Protein AF-A0A7R8VYL9-F1 (afdb_monomer_lite)

Foldseek 3Di:
DFPPDDQQRVPPDPVVSVVLLQDQPRDGDDPDDPPLVSVLVVQCSHSDPVSRDDPVRVVPRPPDDVVVVPDPDDPPPDDDDD

InterPro domains:
  IPR000719 Protein kinase domain [PS50011] (1-64)
  IPR011009 Protein kinase-like domain superfamily [SSF56112] (1-66)

Structure (mmCIF, N/CA/C/O backbone):
data_AF-A0A7R8VYL9-F1
#
_entry.id   AF-A0A7R8VYL9-F1
#
loop_
_atom_site.group_PDB
_atom_site.id
_atom_site.type_symbol
_atom_site.label_atom_id
_atom_site.label_alt_id
_atom_site.label_comp_id
_atom_site.label_asym_id
_atom_site.label_entity_id
_atom_site.label_seq_id
_atom_site.pdbx_PDB_ins_code
_atom_site.Cartn_x
_atom_site.Cartn_y
_atom_site.Cartn_z
_atom_site.occupancy
_atom_site.B_iso_or_equiv
_atom_site.auth_seq_id
_atom_site.auth_comp_id
_atom_site.auth_asym_id
_atom_site.auth_atom_id
_atom_site.pdbx_PDB_model_num
ATOM 1 N N . MET A 1 1 ? -8.247 -8.061 -12.468 1.00 70.00 1 MET A N 1
ATOM 2 C CA . MET A 1 1 ? -7.116 -7.846 -11.527 1.00 70.00 1 MET A CA 1
ATOM 3 C C . MET A 1 1 ? -6.895 -9.087 -10.667 1.00 70.00 1 MET A C 1
ATOM 5 O O . MET A 1 1 ? -7.835 -9.854 -10.509 1.0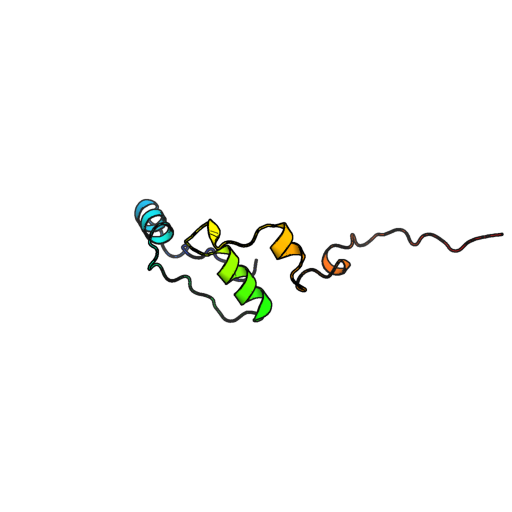0 70.00 1 MET A O 1
ATOM 9 N N . ILE A 1 2 ? -5.686 -9.241 -10.103 1.00 83.75 2 ILE A N 1
ATOM 10 C CA . ILE A 1 2 ? -5.106 -10.476 -9.522 1.00 83.75 2 ILE A CA 1
ATOM 11 C C . ILE A 1 2 ? -6.074 -11.291 -8.643 1.00 83.75 2 ILE A C 1
ATOM 13 O O . ILE A 1 2 ? -6.195 -12.490 -8.851 1.00 83.75 2 ILE A O 1
ATOM 17 N N . TYR A 1 3 ? -6.788 -10.662 -7.700 1.00 88.62 3 TYR A N 1
ATOM 18 C CA . TYR A 1 3 ? -7.654 -11.373 -6.739 1.00 88.62 3 TYR A CA 1
ATOM 19 C C . TYR A 1 3 ? -9.160 -11.119 -6.914 1.00 88.62 3 TYR A C 1
ATOM 21 O O . TYR A 1 3 ? -9.953 -11.567 -6.091 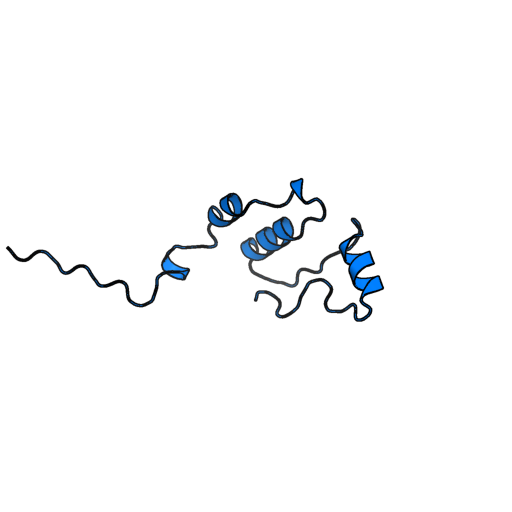1.00 88.62 3 TYR A O 1
ATOM 29 N N . GLY A 1 4 ? -9.573 -10.339 -7.919 1.00 89.69 4 GLY A N 1
ATOM 30 C CA . GLY A 1 4 ? -10.988 -9.988 -8.147 1.00 89.69 4 GLY A CA 1
ATOM 31 C C . GLY A 1 4 ? -11.670 -9.157 -7.043 1.00 89.69 4 GLY A C 1
ATOM 32 O O . GLY A 1 4 ? -12.843 -8.823 -7.174 1.00 89.69 4 GLY A O 1
ATOM 33 N N . ARG A 1 5 ? -10.954 -8.804 -5.967 1.00 90.94 5 ARG A N 1
ATOM 34 C CA . ARG A 1 5 ? -11.442 -8.008 -4.832 1.00 90.94 5 ARG A CA 1
ATOM 35 C C . ARG A 1 5 ? -10.346 -7.109 -4.269 1.00 90.94 5 ARG A C 1
ATOM 37 O O . ARG A 1 5 ? -9.162 -7.416 -4.418 1.00 90.94 5 ARG A O 1
ATOM 44 N N . THR A 1 6 ? -10.731 -6.031 -3.591 1.00 92.62 6 THR A N 1
ATOM 45 C CA . THR A 1 6 ? -9.777 -5.170 -2.868 1.00 92.62 6 THR A CA 1
ATOM 46 C C . THR A 1 6 ? -9.435 -5.746 -1.483 1.00 92.62 6 THR A C 1
ATOM 48 O O . THR A 1 6 ? -10.249 -6.487 -0.918 1.00 92.62 6 THR A O 1
ATOM 51 N N . PRO A 1 7 ? -8.265 -5.409 -0.898 1.00 93.06 7 PRO A N 1
ATOM 52 C CA . PRO A 1 7 ? -7.807 -5.955 0.389 1.00 93.06 7 PRO A CA 1
ATOM 53 C C . PRO A 1 7 ? -8.840 -5.888 1.526 1.00 93.06 7 PRO A C 1
ATOM 55 O O . PRO A 1 7 ? -9.053 -6.862 2.247 1.00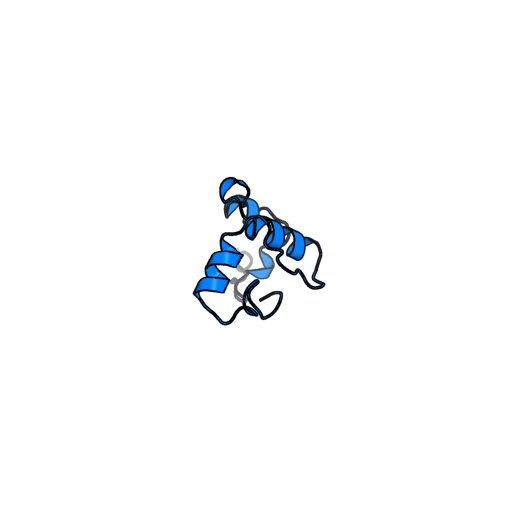 93.06 7 PRO A O 1
ATOM 58 N N . PHE A 1 8 ? -9.556 -4.766 1.635 1.00 94.69 8 PHE A N 1
ATOM 59 C CA . PHE A 1 8 ? -10.529 -4.503 2.703 1.00 94.69 8 PHE A CA 1
ATOM 60 C C . PHE A 1 8 ? -11.989 -4.565 2.223 1.00 94.69 8 PHE A C 1
ATOM 62 O O . PHE A 1 8 ? -12.882 -4.000 2.855 1.00 94.69 8 PHE A O 1
ATOM 69 N N . GLN A 1 9 ? -12.266 -5.246 1.104 1.00 93.62 9 GLN A N 1
ATOM 70 C CA . GLN A 1 9 ? -13.621 -5.335 0.537 1.00 93.62 9 GLN A CA 1
ATOM 71 C C . GLN A 1 9 ? -14.634 -5.990 1.488 1.00 93.62 9 GLN A C 1
ATOM 73 O O . GLN A 1 9 ? -15.819 -5.670 1.444 1.00 93.62 9 GLN A O 1
ATOM 78 N N . HIS A 1 10 ? -14.170 -6.893 2.355 1.00 94.06 10 HIS A N 1
ATOM 79 C CA . HIS A 1 10 ? -15.001 -7.591 3.336 1.00 94.06 10 HIS A CA 1
ATOM 80 C C . HIS A 1 10 ? -15.549 -6.660 4.436 1.00 94.06 10 HIS A C 1
ATOM 82 O O . HIS A 1 10 ? -16.571 -6.971 5.047 1.00 94.06 10 HIS A O 1
ATOM 88 N N . ILE A 1 11 ? -14.923 -5.498 4.660 1.00 95.25 11 ILE A N 1
ATOM 89 C CA . ILE A 1 11 ? -15.375 -4.503 5.635 1.00 95.25 11 ILE A CA 1
ATOM 90 C C . ILE A 1 11 ? -16.416 -3.599 4.970 1.00 95.25 11 ILE A C 1
ATOM 92 O O . ILE A 1 11 ? -16.100 -2.777 4.108 1.00 95.25 11 ILE A O 1
ATOM 96 N N . ARG A 1 12 ? -17.685 -3.745 5.361 1.00 95.44 12 ARG A N 1
ATOM 97 C CA . ARG A 1 12 ? -18.791 -2.968 4.772 1.00 95.44 12 ARG A CA 1
ATOM 98 C C . ARG A 1 12 ? -18.877 -1.542 5.315 1.00 95.44 12 ARG A C 1
ATOM 100 O O . ARG A 1 12 ? -19.190 -0.625 4.566 1.00 95.44 12 ARG A O 1
ATOM 107 N N . GLN A 1 13 ? -18.584 -1.357 6.600 1.00 97.50 13 GLN A N 1
ATOM 108 C CA . GLN A 1 13 ? -18.688 -0.064 7.275 1.00 97.50 13 GLN A CA 1
ATOM 109 C C . GLN A 1 13 ? -17.506 0.850 6.892 1.00 97.50 13 GLN A C 1
ATOM 111 O O . GLN A 1 13 ? -16.358 0.461 7.118 1.00 97.50 13 GLN A O 1
ATOM 116 N N . PRO A 1 14 ? -17.742 2.062 6.348 1.00 95.88 14 PRO A N 1
ATOM 117 C CA . PRO A 1 14 ? -16.666 2.945 5.887 1.00 95.88 14 PRO A CA 1
ATOM 118 C C . PRO A 1 14 ? -15.671 3.332 6.984 1.00 95.88 14 PRO A C 1
ATOM 120 O O . PRO A 1 14 ? -14.468 3.267 6.761 1.00 95.88 14 PRO A O 1
ATOM 123 N N . TYR A 1 15 ? -16.161 3.663 8.181 1.00 96.88 15 TYR A N 1
ATOM 124 C CA . TYR A 1 15 ? -15.305 4.027 9.311 1.00 96.88 15 TYR A CA 1
ATOM 125 C C . TYR A 1 15 ? -14.387 2.871 9.735 1.00 96.88 15 TYR A C 1
ATOM 127 O O . TYR A 1 15 ? -13.175 3.046 9.819 1.00 96.88 15 TYR A O 1
ATOM 135 N N . ALA A 1 16 ? -14.941 1.664 9.895 1.00 95.69 16 ALA A N 1
ATOM 136 C CA . ALA A 1 16 ? -14.158 0.470 10.213 1.00 95.69 16 ALA A CA 1
ATOM 137 C C . ALA A 1 16 ? -13.138 0.131 9.112 1.00 95.69 16 ALA A C 1
ATOM 139 O O . ALA A 1 16 ? -12.048 -0.357 9.397 1.00 95.69 16 ALA A O 1
ATOM 140 N N . LYS A 1 17 ? -13.469 0.417 7.845 1.00 96.44 17 LYS A N 1
ATOM 141 C CA . LYS A 1 17 ? -12.562 0.212 6.711 1.00 96.44 17 LYS A CA 1
ATOM 142 C C . LYS A 1 17 ? -11.381 1.175 6.760 1.00 96.44 17 LYS A C 1
ATOM 144 O O . LYS A 1 17 ? -10.256 0.734 6.567 1.00 96.44 17 LYS A O 1
ATOM 149 N N . VAL A 1 18 ? -11.627 2.459 7.034 1.00 95.94 18 VAL A N 1
ATOM 150 C CA . VAL A 1 18 ? -10.553 3.447 7.215 1.00 95.94 18 VAL A CA 1
ATOM 151 C C . VAL A 1 18 ? -9.678 3.051 8.396 1.00 95.94 18 VAL A C 1
ATOM 153 O O . VAL A 1 18 ? -8.470 2.976 8.220 1.00 95.94 18 VAL A O 1
ATOM 156 N N . ALA A 1 19 ? -10.281 2.702 9.537 1.00 95.69 19 ALA A N 1
ATOM 157 C CA . ALA A 1 19 ? -9.549 2.258 10.719 1.00 95.69 19 ALA A CA 1
ATOM 158 C C . ALA A 1 19 ? -8.623 1.070 10.408 1.00 95.69 19 ALA A C 1
ATOM 160 O O . ALA A 1 19 ? -7.448 1.113 10.756 1.00 95.69 19 ALA A O 1
ATOM 161 N N . ALA A 1 20 ? -9.120 0.065 9.678 1.00 95.00 20 ALA A N 1
ATOM 162 C CA . ALA A 1 20 ? -8.315 -1.074 9.246 1.00 95.00 20 ALA A CA 1
ATOM 163 C C . ALA A 1 20 ? -7.207 -0.680 8.253 1.00 95.00 20 ALA A C 1
ATOM 165 O O . ALA A 1 20 ? -6.095 -1.165 8.378 1.00 95.00 20 ALA A O 1
ATOM 166 N N . ILE A 1 21 ? -7.469 0.216 7.295 1.00 94.44 21 ILE A N 1
ATOM 167 C CA . ILE A 1 21 ? -6.445 0.697 6.346 1.00 94.44 21 ILE A CA 1
ATOM 168 C C . ILE A 1 21 ? -5.330 1.466 7.072 1.00 94.44 21 ILE A C 1
ATOM 170 O O . ILE A 1 21 ? -4.167 1.383 6.678 1.00 94.44 21 ILE A O 1
ATOM 174 N N . THR A 1 22 ? -5.680 2.235 8.105 1.00 94.56 22 THR A N 1
ATOM 175 C CA . THR A 1 22 ? -4.741 3.064 8.871 1.00 94.56 22 THR A CA 1
ATOM 176 C C . THR A 1 22 ? -4.054 2.325 10.023 1.00 94.56 22 THR A C 1
ATOM 178 O O . THR A 1 22 ? -3.189 2.909 10.671 1.00 94.56 22 THR A O 1
ATOM 181 N N . ASP A 1 23 ? -4.413 1.068 10.290 1.00 94.00 23 ASP A N 1
ATOM 182 C CA . ASP A 1 23 ? -3.788 0.262 11.337 1.00 94.00 23 ASP A CA 1
ATOM 183 C C . ASP A 1 23 ? -2.537 -0.458 10.792 1.00 94.00 23 ASP A C 1
ATOM 185 O O . ASP A 1 23 ? -2.659 -1.270 9.864 1.00 94.00 23 ASP A O 1
ATOM 189 N N . PRO A 1 24 ? -1.338 -0.225 11.362 1.00 90.94 24 PRO A N 1
ATOM 190 C CA . PRO A 1 24 ? -0.118 -0.928 10.963 1.00 90.94 24 PRO A CA 1
ATOM 191 C C . PRO A 1 24 ? -0.170 -2.442 11.220 1.00 90.94 24 PRO A C 1
ATOM 193 O O . PRO A 1 24 ? 0.596 -3.180 10.602 1.00 90.94 24 PRO A O 1
ATOM 196 N N . ASN A 1 25 ? -1.050 -2.911 12.111 1.00 89.81 25 ASN A N 1
ATOM 197 C CA . ASN A 1 25 ? -1.222 -4.334 12.417 1.00 89.81 25 ASN A CA 1
ATOM 198 C C . ASN A 1 25 ? -2.271 -5.013 11.530 1.00 89.81 25 ASN A C 1
ATOM 200 O O . ASN A 1 25 ? -2.485 -6.225 11.642 1.00 89.81 25 ASN A O 1
ATOM 204 N N . SER A 1 26 ? -2.925 -4.258 10.645 1.00 89.38 26 SER A N 1
ATOM 205 C CA . SER A 1 26 ? -3.909 -4.819 9.733 1.00 89.38 26 SER A CA 1
ATOM 206 C C . SER A 1 26 ? -3.257 -5.821 8.780 1.00 89.38 26 SER A C 1
ATOM 208 O O . SER A 1 26 ? -2.290 -5.534 8.072 1.00 89.38 26 SER A O 1
ATOM 210 N N . GLN A 1 27 ? -3.790 -7.041 8.758 1.00 86.88 27 GLN A N 1
ATOM 211 C CA . GLN A 1 27 ? -3.276 -8.086 7.882 1.00 86.88 27 GLN A CA 1
ATOM 212 C C . GLN A 1 27 ? -4.056 -8.132 6.572 1.00 86.88 27 GLN A C 1
ATOM 214 O O . GLN A 1 27 ? -5.241 -8.469 6.533 1.00 86.88 27 GLN A O 1
ATOM 219 N N . VAL A 1 28 ? -3.363 -7.834 5.473 1.00 92.12 28 VAL A N 1
ATOM 220 C CA . VAL A 1 28 ? -3.879 -8.060 4.121 1.00 92.12 28 VAL A CA 1
ATOM 221 C C . VAL A 1 28 ? -3.734 -9.539 3.768 1.00 92.12 28 VAL A C 1
ATOM 223 O O . VAL A 1 28 ? -2.654 -10.115 3.872 1.00 92.12 28 VAL A O 1
ATOM 226 N N . GLN A 1 29 ? -4.824 -10.156 3.314 1.00 91.12 29 GLN A N 1
ATOM 227 C CA . GLN A 1 29 ? -4.804 -11.533 2.824 1.00 91.12 29 GLN A CA 1
ATOM 228 C C . GLN A 1 29 ? -4.312 -11.579 1.376 1.00 91.12 29 GLN A C 1
ATOM 230 O O . GLN A 1 29 ? -4.866 -10.902 0.509 1.00 91.12 29 GLN A O 1
ATOM 235 N N . TYR A 1 30 ? -3.337 -12.447 1.110 1.00 91.88 30 TYR A N 1
ATOM 236 C CA . TYR A 1 30 ? -2.806 -12.719 -0.225 1.00 91.88 30 TYR A CA 1
ATOM 237 C C . TYR A 1 30 ? -3.099 -14.177 -0.602 1.00 91.88 30 TYR A C 1
ATOM 239 O O . TYR A 1 30 ? -2.336 -15.067 -0.224 1.00 91.88 30 TYR A O 1
ATOM 247 N N . PRO A 1 31 ? -4.221 -14.453 -1.292 1.00 89.88 31 PRO A N 1
ATOM 248 C CA . PRO A 1 31 ? -4.507 -15.780 -1.826 1.00 89.88 31 PRO A CA 1
ATOM 249 C C . PRO A 1 31 ? -3.394 -16.283 -2.765 1.00 89.88 31 PRO A C 1
ATOM 251 O O . PRO A 1 31 ? -2.602 -15.476 -3.257 1.00 89.88 31 PRO A O 1
ATOM 254 N N . PRO A 1 32 ? -3.343 -17.593 -3.066 1.00 89.75 32 PRO A N 1
ATOM 255 C CA . PRO A 1 32 ? -2.360 -18.149 -3.991 1.00 89.75 32 PRO A CA 1
ATOM 256 C C . PRO A 1 32 ? -2.379 -17.439 -5.353 1.00 89.75 32 PRO A C 1
ATOM 258 O O . PRO A 1 32 ? -3.404 -17.391 -6.030 1.00 89.75 32 PRO A O 1
ATOM 261 N N . ALA A 1 33 ? -1.231 -16.895 -5.745 1.00 87.56 33 ALA A N 1
ATOM 262 C CA . ALA A 1 33 ? -0.967 -16.252 -7.029 1.00 87.56 33 ALA A CA 1
ATOM 263 C C . ALA A 1 33 ? 0.520 -16.459 -7.389 1.00 87.56 33 ALA A C 1
ATOM 265 O O . ALA A 1 33 ? 1.296 -16.909 -6.537 1.00 87.56 33 ALA A O 1
ATOM 266 N N . PRO A 1 34 ? 0.950 -16.172 -8.634 1.00 89.50 34 PRO A N 1
ATOM 267 C CA . PRO A 1 34 ? 2.360 -16.246 -9.002 1.00 89.50 34 PRO A CA 1
ATOM 268 C C . PRO A 1 34 ? 3.233 -15.450 -8.025 1.00 89.50 34 PRO A C 1
ATOM 270 O O . PRO A 1 34 ? 2.962 -14.282 -7.758 1.00 89.50 34 PRO A O 1
ATOM 273 N N . ARG A 1 35 ? 4.299 -16.073 -7.506 1.00 87.31 35 ARG A N 1
ATOM 274 C CA . ARG A 1 35 ? 5.131 -15.508 -6.422 1.00 87.31 35 ARG A CA 1
ATOM 275 C C . ARG A 1 35 ? 5.600 -14.082 -6.700 1.00 87.31 35 ARG A C 1
ATOM 277 O O . ARG A 1 35 ? 5.563 -13.237 -5.814 1.00 87.31 35 ARG A O 1
ATOM 284 N N . LEU A 1 36 ? 6.011 -13.814 -7.938 1.00 87.56 36 LEU A N 1
ATOM 285 C CA . LEU A 1 36 ? 6.486 -12.498 -8.352 1.00 87.56 36 LEU A CA 1
ATOM 286 C C . LEU A 1 36 ? 5.385 -11.430 -8.242 1.00 87.56 36 LEU A C 1
ATOM 288 O O . LEU A 1 36 ? 5.623 -10.361 -7.689 1.00 87.56 36 LEU A O 1
ATOM 292 N N . LEU A 1 37 ? 4.162 -11.753 -8.674 1.00 88.75 37 LEU A N 1
ATOM 293 C CA . LEU A 1 37 ? 2.997 -10.883 -8.509 1.00 88.75 37 LEU A CA 1
ATOM 294 C C . LEU A 1 37 ? 2.669 -10.651 -7.041 1.00 88.75 37 LEU A C 1
ATOM 296 O O . LEU A 1 37 ? 2.433 -9.516 -6.635 1.00 88.75 37 LEU A O 1
ATOM 300 N N . THR A 1 38 ? 2.663 -11.711 -6.235 1.00 90.56 38 THR A N 1
ATOM 301 C CA . THR A 1 38 ? 2.391 -11.595 -4.802 1.00 90.56 38 THR A CA 1
ATOM 302 C C . THR A 1 38 ? 3.394 -10.662 -4.127 1.00 90.56 38 THR A C 1
ATOM 304 O O . THR A 1 38 ? 2.971 -9.777 -3.387 1.00 90.56 38 THR A O 1
ATOM 307 N N . ASN A 1 39 ? 4.685 -10.784 -4.445 1.00 91.06 39 ASN A N 1
ATOM 308 C CA . ASN A 1 39 ? 5.738 -9.928 -3.895 1.00 91.06 39 ASN A CA 1
ATOM 309 C C . ASN A 1 39 ? 5.556 -8.454 -4.290 1.00 91.06 39 ASN A C 1
ATOM 311 O O . ASN A 1 39 ? 5.682 -7.575 -3.440 1.00 91.06 39 ASN A O 1
ATOM 315 N N . VAL A 1 40 ? 5.217 -8.181 -5.556 1.00 92.25 40 VAL A N 1
ATOM 316 C CA . VAL A 1 40 ? 4.945 -6.816 -6.040 1.00 92.25 40 VAL A CA 1
ATOM 317 C C . VAL A 1 40 ? 3.723 -6.216 -5.346 1.00 92.25 40 VAL A C 1
ATOM 319 O O . VAL A 1 40 ? 3.752 -5.074 -4.899 1.00 92.25 40 VAL A O 1
ATOM 322 N N . VAL A 1 41 ? 2.632 -6.973 -5.214 1.00 92.38 41 VAL A N 1
ATOM 323 C CA . VAL A 1 41 ? 1.434 -6.466 -4.529 1.00 92.38 41 VAL A CA 1
ATOM 324 C C . VAL A 1 41 ? 1.724 -6.222 -3.046 1.00 92.38 41 VAL A C 1
ATOM 326 O O . VAL A 1 41 ? 1.285 -5.210 -2.505 1.00 92.38 41 VAL A O 1
ATOM 329 N N . GLN A 1 42 ? 2.478 -7.110 -2.395 1.00 92.25 42 GLN A N 1
ATOM 330 C CA . GLN A 1 42 ? 2.873 -6.952 -0.995 1.00 92.25 42 GLN A CA 1
ATOM 331 C C . GLN A 1 42 ? 3.701 -5.685 -0.763 1.00 92.25 42 GLN A C 1
ATOM 333 O O . GLN A 1 42 ? 3.427 -4.958 0.192 1.00 92.25 42 GLN A O 1
ATOM 338 N N . SER A 1 43 ? 4.668 -5.380 -1.634 1.00 92.62 43 SER A N 1
ATOM 339 C CA . SER A 1 43 ? 5.472 -4.159 -1.512 1.00 92.62 43 SER A CA 1
ATOM 340 C C . SER A 1 43 ? 4.652 -2.893 -1.789 1.00 92.62 43 SER A C 1
ATOM 342 O O . SER A 1 43 ? 4.786 -1.902 -1.071 1.00 92.62 43 SER A O 1
ATOM 344 N N . CYS A 1 44 ? 3.731 -2.930 -2.757 1.00 93.81 44 CYS A N 1
ATOM 345 C CA . CYS A 1 44 ? 2.823 -1.815 -3.050 1.00 93.81 44 CYS A CA 1
ATOM 346 C C . CYS A 1 44 ? 1.834 -1.511 -1.914 1.00 93.81 44 CYS A C 1
ATOM 348 O O . CYS A 1 44 ? 1.473 -0.352 -1.705 1.00 93.81 44 CYS A O 1
ATOM 350 N N . LEU A 1 45 ? 1.379 -2.536 -1.188 1.00 93.69 45 LEU A N 1
ATOM 351 C CA . LEU A 1 45 ? 0.425 -2.404 -0.082 1.00 93.69 45 LEU A CA 1
ATOM 352 C C . LEU A 1 45 ? 1.100 -2.183 1.280 1.00 93.69 45 LEU A C 1
ATOM 354 O O . LEU A 1 45 ? 0.433 -2.270 2.311 1.00 93.69 45 LEU A O 1
ATOM 358 N N . ALA A 1 46 ? 2.400 -1.870 1.306 1.00 92.69 46 ALA A N 1
ATOM 359 C CA . ALA A 1 46 ? 3.097 -1.532 2.539 1.00 92.69 46 ALA A CA 1
ATOM 360 C C . ALA A 1 46 ? 2.415 -0.354 3.259 1.00 92.69 46 ALA A C 1
ATOM 362 O O . ALA A 1 46 ? 2.079 0.669 2.649 1.00 92.69 46 ALA A O 1
ATOM 363 N N . PHE A 1 47 ? 2.224 -0.494 4.575 1.00 91.62 47 PHE A N 1
ATOM 364 C CA . PHE A 1 47 ? 1.597 0.537 5.403 1.00 91.62 47 PHE A CA 1
ATOM 365 C C . PHE A 1 47 ? 2.374 1.857 5.340 1.00 91.62 47 PHE A C 1
ATOM 367 O O . PHE A 1 47 ? 1.807 2.903 5.032 1.00 91.62 47 PHE A O 1
ATOM 374 N N . ASP A 1 48 ? 3.688 1.778 5.554 1.00 92.25 48 ASP A N 1
ATOM 375 C CA . ASP A 1 48 ? 4.599 2.914 5.472 1.00 92.25 48 ASP A CA 1
ATOM 376 C C . ASP A 1 48 ? 4.774 3.364 4.008 1.00 92.25 48 ASP A C 1
ATOM 378 O O . ASP A 1 48 ? 5.320 2.602 3.201 1.00 92.25 48 ASP A O 1
ATOM 382 N N . PRO A 1 49 ? 4.371 4.599 3.648 1.00 91.06 49 PRO A N 1
ATOM 383 C CA . PRO A 1 49 ? 4.520 5.118 2.293 1.00 91.06 49 PRO A CA 1
ATOM 384 C C . PRO A 1 49 ? 5.971 5.138 1.806 1.00 91.06 49 PRO A C 1
ATOM 386 O O . PRO A 1 49 ? 6.204 4.966 0.615 1.00 91.06 49 PRO A O 1
ATOM 389 N N . LYS A 1 50 ? 6.949 5.310 2.708 1.00 93.38 50 LYS A N 1
ATOM 390 C CA . LYS A 1 50 ? 8.377 5.354 2.350 1.00 93.38 50 LYS A CA 1
ATOM 391 C C . LYS A 1 50 ? 8.938 3.987 1.968 1.00 93.38 50 LYS A C 1
ATOM 393 O O . LYS A 1 50 ? 9.976 3.920 1.322 1.00 93.38 50 LYS A O 1
ATOM 398 N N . LYS A 1 51 ? 8.268 2.905 2.377 1.00 93.12 51 LYS A N 1
ATOM 399 C CA . LYS A 1 51 ? 8.632 1.527 2.013 1.00 93.12 51 LYS A CA 1
ATOM 400 C C . LYS A 1 51 ? 7.989 1.080 0.702 1.00 93.12 51 LYS A C 1
ATOM 402 O O . LYS A 1 51 ? 8.296 -0.013 0.233 1.00 93.12 51 LYS A O 1
ATOM 407 N N . ARG A 1 52 ? 7.083 1.882 0.132 1.00 95.25 52 ARG A N 1
ATOM 408 C CA . ARG A 1 52 ? 6.438 1.552 -1.138 1.00 95.25 52 ARG A CA 1
ATOM 409 C C . ARG A 1 52 ? 7.419 1.787 -2.284 1.00 95.25 52 ARG A C 1
ATOM 411 O O . ARG A 1 52 ? 8.088 2.821 -2.292 1.00 95.25 52 ARG A O 1
ATOM 418 N N . PRO A 1 53 ? 7.488 0.865 -3.255 1.00 94.69 53 PRO A N 1
ATOM 419 C CA . PRO A 1 53 ? 8.285 1.079 -4.450 1.00 94.69 53 PRO A CA 1
ATOM 420 C C . PRO A 1 53 ? 7.727 2.261 -5.243 1.00 94.69 53 PRO A C 1
ATOM 422 O O . PRO A 1 53 ? 6.515 2.505 -5.273 1.00 94.69 53 PRO A O 1
ATOM 425 N N . THR A 1 54 ? 8.614 2.986 -5.911 1.00 95.12 54 THR A N 1
ATOM 426 C CA . THR A 1 54 ? 8.206 3.987 -6.892 1.00 95.12 54 THR A CA 1
ATOM 427 C C . THR A 1 54 ? 7.710 3.308 -8.167 1.00 95.12 54 THR A C 1
ATOM 429 O O . THR A 1 54 ? 7.928 2.118 -8.401 1.00 95.12 54 THR A O 1
ATOM 432 N N . VAL A 1 55 ? 7.059 4.075 -9.043 1.00 92.88 55 VAL A N 1
ATOM 433 C CA . VAL A 1 55 ? 6.658 3.565 -10.363 1.00 92.88 55 VAL A CA 1
ATOM 434 C C . VAL A 1 55 ? 7.878 3.110 -11.175 1.00 92.88 55 VAL A C 1
ATOM 436 O O . VAL A 1 55 ? 7.801 2.092 -11.854 1.00 92.88 55 VAL A O 1
ATOM 439 N N . ALA A 1 56 ? 9.012 3.812 -11.070 1.00 92.38 56 ALA A N 1
ATOM 440 C CA . ALA A 1 56 ? 10.249 3.431 -11.751 1.00 92.38 56 ALA A CA 1
ATOM 441 C C . ALA A 1 56 ? 10.773 2.069 -11.265 1.00 92.38 56 ALA A C 1
ATOM 443 O O . ALA A 1 56 ? 11.118 1.218 -12.084 1.00 92.38 56 ALA A O 1
ATOM 444 N N . ASP A 1 57 ? 10.744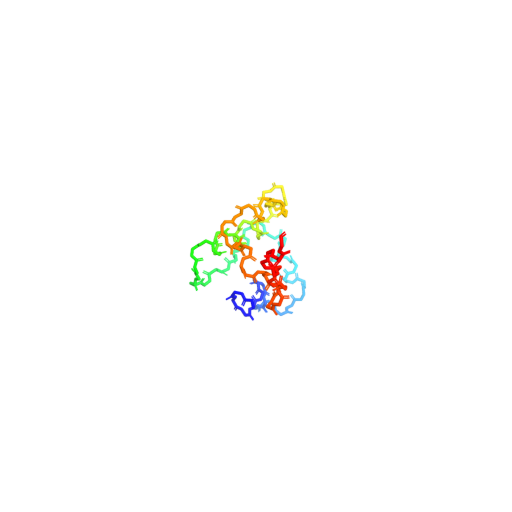 1.830 -9.949 1.00 91.50 57 ASP A N 1
ATOM 445 C CA . ASP A 1 57 ? 11.131 0.538 -9.370 1.00 91.50 57 ASP A CA 1
ATOM 446 C C . ASP A 1 57 ? 10.220 -0.589 -9.875 1.00 91.50 57 ASP A C 1
ATOM 448 O O . ASP A 1 57 ? 10.701 -1.658 -10.245 1.00 91.50 57 ASP A O 1
ATOM 452 N N . LEU A 1 58 ? 8.907 -0.346 -9.956 1.00 90.62 58 LEU A N 1
ATOM 453 C CA . LEU A 1 58 ? 7.934 -1.328 -10.446 1.00 90.62 58 LEU A CA 1
ATOM 454 C C . LEU A 1 58 ? 8.126 -1.687 -11.923 1.00 90.62 58 LEU A C 1
ATOM 456 O O . LEU A 1 58 ? 7.956 -2.849 -12.285 1.00 90.62 58 LEU A O 1
ATOM 460 N N . LEU A 1 59 ? 8.492 -0.719 -12.764 1.00 89.94 59 LEU A N 1
ATOM 461 C CA 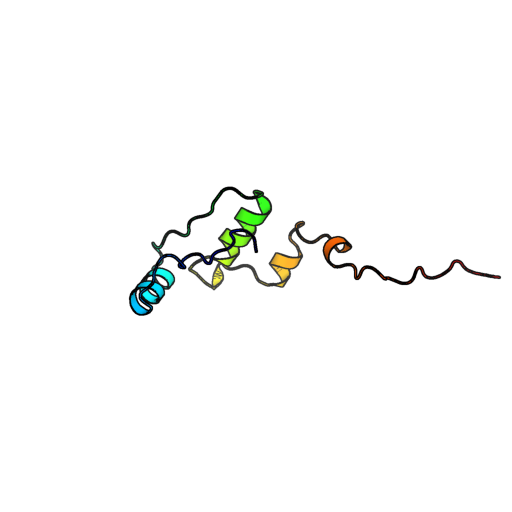. LEU A 1 59 ? 8.762 -0.952 -14.186 1.00 89.94 59 LEU A CA 1
ATOM 462 C C . LEU A 1 59 ? 10.038 -1.770 -14.418 1.00 89.94 59 LEU A C 1
ATOM 464 O O . LEU A 1 59 ? 10.155 -2.432 -15.444 1.00 89.94 59 LEU A O 1
ATOM 468 N N . SER A 1 60 ? 10.977 -1.754 -13.468 1.00 87.50 60 SER A N 1
ATOM 469 C CA . SER A 1 60 ? 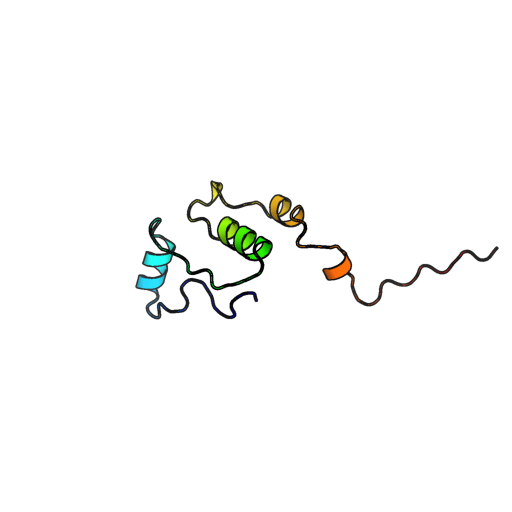12.188 -2.581 -13.530 1.00 87.50 60 SER A CA 1
ATOM 470 C C . SER A 1 60 ? 11.937 -4.063 -13.219 1.00 87.50 60 SER A C 1
ATOM 472 O O . SER A 1 60 ? 12.787 -4.911 -13.498 1.00 87.50 60 SER A O 1
ATOM 474 N N . VAL A 1 61 ? 10.779 -4.397 -12.633 1.00 85.06 61 VAL A N 1
ATOM 475 C CA . VAL A 1 61 ? 10.434 -5.774 -12.273 1.00 85.06 61 VAL A CA 1
ATOM 476 C C . VAL A 1 61 ? 10.160 -6.569 -13.557 1.00 85.06 61 VAL A C 1
ATOM 478 O O . VAL A 1 61 ? 9.380 -6.112 -14.393 1.00 85.06 61 VAL A O 1
ATOM 481 N N . PRO A 1 62 ? 10.690 -7.801 -13.703 1.00 79.19 62 PRO A N 1
ATOM 482 C CA . PRO A 1 62 ? 10.562 -8.618 -14.919 1.00 79.19 62 PRO A CA 1
ATOM 483 C C . PRO A 1 62 ? 9.133 -9.123 -15.207 1.00 79.19 62 PRO A C 1
ATOM 485 O O . PRO A 1 62 ? 8.950 -10.039 -15.999 1.00 79.19 62 PRO A O 1
ATOM 488 N N . PHE A 1 63 ? 8.116 -8.561 -14.547 1.00 69.75 63 PHE A N 1
ATOM 489 C CA . PHE A 1 63 ? 6.708 -8.857 -14.799 1.00 69.75 63 PHE A CA 1
ATOM 490 C C . PHE A 1 63 ? 6.191 -8.224 -16.094 1.00 69.75 63 PHE A C 1
ATOM 492 O O . PHE A 1 63 ? 5.195 -8.676 -16.643 1.00 69.75 63 PHE A O 1
ATOM 499 N N . PHE A 1 64 ? 6.843 -7.155 -16.542 1.00 64.50 64 PHE A N 1
ATOM 500 C CA . PHE A 1 64 ? 6.445 -6.379 -17.700 1.00 64.50 64 PHE A CA 1
ATOM 501 C C . PHE A 1 64 ? 7.420 -6.677 -18.830 1.00 64.50 64 PHE A C 1
ATOM 503 O O . PHE A 1 64 ? 8.407 -5.962 -19.013 1.00 64.50 64 PHE A O 1
ATOM 510 N N . THR A 1 65 ? 7.183 -7.753 -19.580 1.00 58.59 65 THR A N 1
ATOM 511 C CA . THR A 1 65 ? 7.837 -7.822 -20.883 1.00 58.59 65 THR A CA 1
ATOM 512 C C . THR A 1 65 ? 7.162 -6.778 -21.762 1.00 58.59 65 THR A C 1
ATOM 514 O O . THR A 1 65 ? 5.948 -6.602 -21.732 1.00 58.59 65 THR A O 1
ATOM 517 N N . TRP A 1 66 ? 7.941 -6.008 -22.514 1.00 50.09 66 TRP A N 1
ATOM 518 C CA . TRP A 1 66 ? 7.397 -5.024 -23.456 1.00 50.09 66 TRP A CA 1
ATOM 519 C C . TRP A 1 66 ? 6.405 -5.659 -24.458 1.00 50.09 66 TRP A C 1
ATOM 521 O O . TRP A 1 66 ? 5.553 -4.960 -25.001 1.00 50.09 66 TRP A O 1
ATOM 531 N N . GLU A 1 67 ? 6.486 -6.982 -24.651 1.00 57.53 67 GLU A N 1
ATOM 532 C CA . GLU A 1 67 ? 5.557 -7.811 -25.426 1.00 57.53 67 GLU A CA 1
ATOM 533 C C . GLU A 1 67 ? 4.127 -7.788 -24.857 1.00 57.53 67 GLU A C 1
ATOM 535 O O . GLU A 1 67 ? 3.171 -7.789 -25.629 1.00 57.53 67 GLU A O 1
ATOM 540 N N . ASP A 1 68 ? 3.960 -7.655 -23.535 1.00 57.44 68 ASP A N 1
ATOM 541 C CA . ASP A 1 68 ? 2.651 -7.571 -22.862 1.00 57.44 68 ASP A CA 1
ATOM 542 C C . ASP A 1 68 ? 1.911 -6.252 -23.147 1.00 57.44 68 ASP A C 1
ATOM 544 O O . ASP A 1 68 ? 0.690 -6.161 -23.004 1.00 57.44 68 ASP A O 1
ATOM 548 N N . PHE A 1 69 ? 2.651 -5.214 -23.548 1.00 52.88 69 PHE A N 1
ATOM 549 C CA . PHE A 1 69 ? 2.123 -3.886 -23.875 1.00 52.88 69 PHE A CA 1
ATOM 550 C C . PHE A 1 69 ? 2.243 -3.539 -25.352 1.00 52.88 69 PHE A C 1
ATOM 552 O O . PHE A 1 69 ? 1.858 -2.434 -25.745 1.00 52.88 69 PHE A O 1
ATOM 559 N N . ALA A 1 70 ? 2.780 -4.449 -26.168 1.00 50.66 70 ALA A N 1
ATOM 560 C CA . ALA A 1 70 ? 2.866 -4.232 -27.594 1.00 50.66 70 ALA A CA 1
ATOM 561 C C . ALA A 1 70 ? 1.436 -4.041 -28.125 1.00 50.66 70 ALA A C 1
ATOM 563 O O . ALA A 1 70 ? 0.606 -4.948 -27.996 1.00 50.66 70 ALA A O 1
ATOM 564 N N . PRO A 1 71 ? 1.100 -2.878 -28.715 1.00 55.41 71 PRO A N 1
ATOM 565 C CA . PRO A 1 71 ? -0.137 -2.784 -29.461 1.00 55.41 71 PRO A CA 1
ATOM 566 C C . PRO A 1 71 ? -0.058 -3.856 -30.549 1.00 55.41 71 PRO A C 1
ATOM 568 O O . PRO A 1 71 ? 0.892 -3.873 -31.334 1.00 55.41 71 PRO A O 1
ATOM 571 N N . SER A 1 72 ? -1.022 -4.779 -30.558 1.00 53.03 72 SER A N 1
ATOM 572 C CA . SER A 1 72 ? -1.223 -5.756 -31.630 1.00 53.03 72 SER A CA 1
ATOM 573 C C . SER A 1 72 ? -1.428 -4.995 -32.945 1.00 53.03 72 SER A C 1
ATOM 575 O O . SER A 1 72 ? -2.555 -4.680 -33.315 1.00 53.03 72 SER A O 1
ATOM 577 N N . GLY A 1 73 ? -0.331 -4.613 -33.597 1.00 58.66 73 GLY A N 1
ATOM 578 C CA . GLY A 1 73 ? -0.339 -3.695 -34.734 1.00 58.66 73 GLY A CA 1
ATOM 579 C C . GLY A 1 73 ? 0.877 -2.775 -34.851 1.00 58.66 73 GLY A C 1
ATOM 580 O O . GLY A 1 73 ? 0.739 -1.690 -35.408 1.00 58.66 73 GLY A O 1
ATOM 581 N N . ALA A 1 74 ? 2.065 -3.154 -34.363 1.00 50.19 74 ALA A N 1
ATOM 582 C CA . ALA A 1 74 ? 3.278 -2.483 -34.826 1.00 50.19 74 ALA A CA 1
ATOM 583 C C . ALA A 1 74 ? 3.428 -2.754 -36.339 1.00 50.19 74 ALA A C 1
ATOM 585 O O . ALA A 1 74 ? 3.478 -3.924 -36.730 1.00 50.19 74 ALA A O 1
ATOM 586 N N . PRO A 1 75 ? 3.473 -1.724 -37.207 1.00 50.88 75 PRO A N 1
ATOM 587 C CA . PRO A 1 75 ? 3.725 -1.938 -38.618 1.00 50.88 75 PRO A CA 1
ATOM 588 C C . PRO A 1 75 ? 5.134 -2.510 -38.739 1.00 50.88 75 PRO A C 1
ATOM 590 O O . PRO A 1 75 ? 6.116 -1.885 -38.334 1.00 50.88 75 PRO A O 1
ATOM 593 N N . THR A 1 76 ? 5.223 -3.725 -39.271 1.00 57.72 76 THR A N 1
ATOM 594 C CA . THR A 1 76 ? 6.457 -4.280 -39.813 1.00 57.72 76 THR A CA 1
ATOM 595 C C . THR A 1 76 ? 7.040 -3.226 -40.739 1.00 57.72 76 THR A C 1
ATOM 597 O O . THR A 1 76 ? 6.491 -2.971 -41.808 1.00 57.72 76 THR A O 1
ATOM 600 N N . LYS A 1 77 ? 8.107 -2.550 -40.300 1.00 58.25 77 LYS A N 1
ATOM 601 C CA . LYS A 1 77 ? 8.884 -1.675 -41.169 1.00 58.25 77 LYS A CA 1
ATOM 602 C C . LYS A 1 77 ? 9.423 -2.572 -42.272 1.00 58.25 77 LYS A C 1
ATOM 604 O O . LYS A 1 77 ? 10.332 -3.369 -42.037 1.00 58.25 77 LYS A O 1
ATOM 609 N N . ASP A 1 78 ? 8.764 -2.489 -43.420 1.00 53.50 78 ASP A N 1
ATOM 610 C CA . ASP A 1 78 ? 9.110 -3.226 -44.613 1.00 53.50 78 ASP A CA 1
ATOM 611 C C . ASP A 1 78 ? 10.602 -3.067 -44.909 1.00 53.50 78 ASP A C 1
ATOM 613 O O . ASP A 1 78 ? 11.203 -1.992 -44.818 1.00 53.50 78 ASP A O 1
ATOM 617 N N . ARG A 1 79 ? 11.167 -4.231 -45.205 1.00 55.94 79 ARG A N 1
ATOM 618 C CA . ARG A 1 79 ? 12.490 -4.521 -45.741 1.00 55.94 79 ARG A CA 1
ATOM 619 C C . ARG A 1 79 ? 12.901 -3.492 -46.814 1.00 55.94 79 ARG A C 1
ATOM 621 O O . ARG A 1 79 ? 12.046 -3.080 -47.598 1.00 55.94 79 ARG A O 1
ATOM 628 N N . PRO A 1 80 ? 14.189 -3.110 -46.900 1.00 59.88 80 PRO A N 1
ATOM 629 C CA . PRO A 1 80 ? 14.633 -2.138 -47.890 1.00 59.88 80 PRO A CA 1
ATOM 630 C C . PRO A 1 80 ? 14.396 -2.690 -49.301 1.00 59.88 80 PRO A C 1
ATOM 632 O O . PRO A 1 80 ? 14.752 -3.837 -49.589 1.00 59.88 80 PRO A O 1
ATOM 635 N N . ARG A 1 81 ? 13.770 -1.877 -50.157 1.00 56.03 81 ARG A N 1
ATOM 636 C CA . ARG A 1 81 ? 13.957 -1.966 -51.604 1.00 56.03 81 ARG A CA 1
ATOM 637 C C . ARG A 1 81 ? 15.008 -0.934 -51.992 1.00 56.03 81 ARG A C 1
ATOM 639 O O . ARG A 1 81 ? 14.887 0.219 -51.583 1.00 56.03 81 ARG A O 1
ATOM 646 N N . ASP A 1 82 ? 15.944 -1.439 -52.789 1.00 53.09 82 ASP A N 1
ATOM 647 C CA . ASP A 1 82 ? 17.002 -0.774 -53.558 1.00 53.09 82 ASP A CA 1
ATOM 648 C C . ASP A 1 82 ? 18.291 -0.411 -52.799 1.00 53.09 82 ASP A C 1
ATOM 650 O O . ASP A 1 82 ? 18.274 0.440 -51.882 1.00 53.09 82 ASP A O 1
#

Sequence (82 aa):
MIYGRTPFQHIRQPYAKVAAITDPNSQVQYPPAPRLLTNVVQSCLAFDPKKRPTVADLLSVPFFTWEDFAPSGAPTKDRPRD

Radius of gyration: 19.34 Å; chains: 1; bounding box: 36×24×66 Å

Secondary structure (DSSP, 8-state):
-TTSS-TTTT--SHHHHHHHHH-TT------S--HHHHHHHHHHT-SSGGGSPPHHHHHTSTT--GGGG--TT---------

Organism: Timema douglasi (NCBI:txid61478)

pLDDT: mean 82.89, std 15.8, range [50.09, 97.5]